Protein AF-A0A7S3YMX9-F1 (afdb_monomer)

Mean predicted aligned error: 8.32 Å

Organism: Heterosigma akashiwo (NCBI:txid2829)

pLDDT: mean 85.01, std 14.85, range [42.5, 98.25]

Solvent-accessible surface area (backbone atoms only — not comparable to full-atom values): 6311 Å² total; per-residue (Å²): 114,76,74,58,58,61,42,45,78,70,74,43,88,59,66,51,74,67,57,43,50,52,51,54,51,52,54,47,63,79,39,68,92,59,81,52,70,60,55,48,30,59,73,73,53,40,91,69,62,64,49,63,72,49,41,33,40,54,41,53,52,27,56,79,69,78,45,89,52,67,70,40,48,50,52,35,50,54,53,54,50,53,37,52,51,43,50,54,54,51,53,52,55,50,54,53,51,53,52,51,54,55,52,53,56,64,73,77,107

Structure (mmCIF, N/CA/C/O backbone):
data_AF-A0A7S3YMX9-F1
#
_entry.id   AF-A0A7S3YMX9-F1
#
loop_
_atom_site.group_PDB
_atom_site.id
_atom_site.type_symbol
_atom_site.label_atom_id
_atom_site.label_alt_id
_atom_site.label_comp_id
_atom_site.label_asym_id
_atom_site.label_entity_id
_atom_site.label_seq_id
_atom_site.pdbx_PDB_ins_code
_atom_site.Cartn_x
_atom_site.Cartn_y
_atom_site.Cartn_z
_at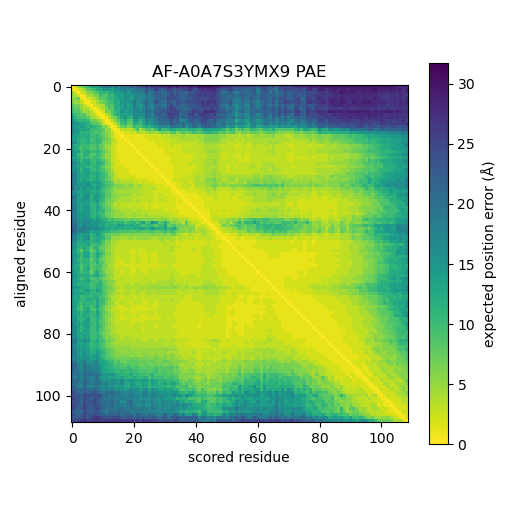om_site.occupancy
_atom_site.B_iso_or_equiv
_atom_site.auth_seq_id
_atom_site.auth_comp_id
_atom_site.auth_asym_id
_atom_site.auth_atom_id
_atom_site.pdbx_PDB_model_num
ATOM 1 N N . ALA A 1 1 ? 10.34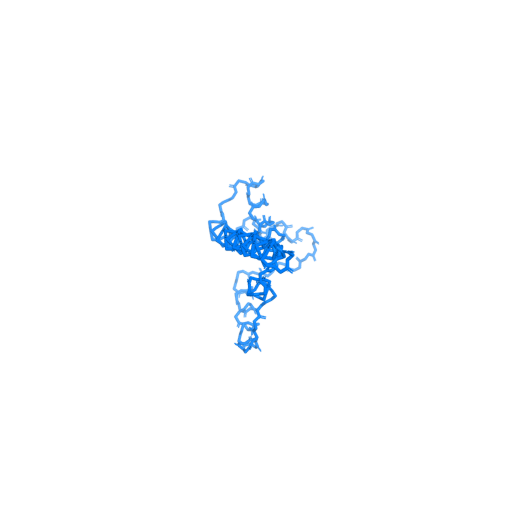9 3.531 -20.933 1.00 42.50 1 ALA A N 1
ATOM 2 C CA . ALA A 1 1 ? 9.427 4.201 -19.989 1.00 42.50 1 ALA A CA 1
ATOM 3 C C . ALA A 1 1 ? 10.243 4.776 -18.828 1.00 42.50 1 ALA A C 1
ATOM 5 O O . ALA A 1 1 ? 11.081 4.048 -18.303 1.00 42.50 1 ALA A O 1
ATOM 6 N N . PRO A 1 2 ? 10.058 6.055 -18.461 1.00 46.00 2 PRO A N 1
ATOM 7 C CA . PRO A 1 2 ? 11.011 6.841 -17.659 1.00 46.00 2 PRO A CA 1
ATOM 8 C C . PRO A 1 2 ? 11.308 6.289 -16.253 1.00 46.00 2 PRO A C 1
ATOM 10 O O . PRO A 1 2 ? 12.399 6.509 -15.736 1.00 46.00 2 PRO A O 1
ATOM 13 N N . ALA A 1 3 ? 10.417 5.481 -15.671 1.00 48.09 3 ALA A N 1
ATOM 14 C CA . ALA A 1 3 ? 10.661 4.815 -14.387 1.00 48.09 3 ALA A CA 1
ATOM 15 C C . ALA A 1 3 ? 11.845 3.821 -14.415 1.00 48.09 3 ALA A C 1
ATOM 17 O O . ALA A 1 3 ? 12.527 3.651 -13.408 1.00 48.09 3 ALA A O 1
ATOM 18 N N . GLY A 1 4 ? 12.132 3.202 -15.569 1.00 47.81 4 GLY A N 1
ATOM 19 C CA . GLY A 1 4 ? 13.257 2.270 -15.708 1.00 47.81 4 GLY A CA 1
ATOM 20 C C . GLY A 1 4 ? 14.631 2.952 -15.742 1.00 47.81 4 GLY A 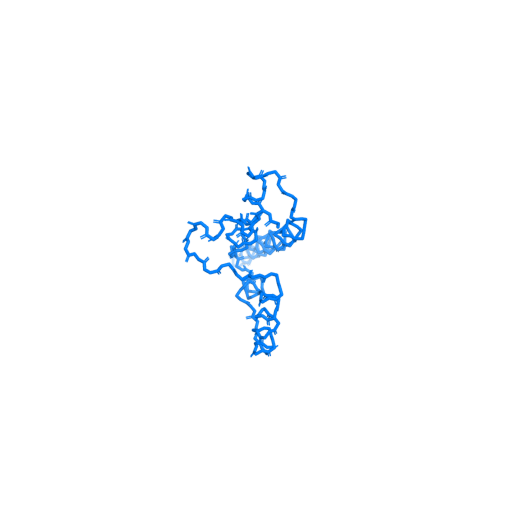C 1
ATOM 21 O O . GLY A 1 4 ? 15.629 2.328 -15.404 1.00 47.81 4 GLY A O 1
ATOM 22 N N . ALA A 1 5 ? 14.698 4.237 -16.103 1.00 46.22 5 ALA A N 1
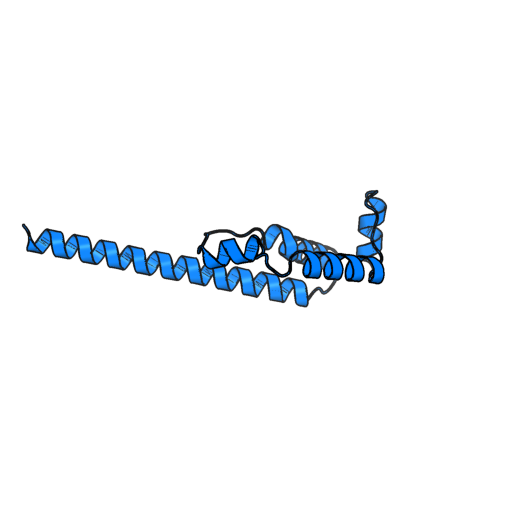ATOM 23 C CA . ALA A 1 5 ? 15.962 4.972 -16.183 1.00 46.22 5 ALA A CA 1
ATOM 24 C C . ALA A 1 5 ? 16.447 5.451 -14.801 1.00 46.22 5 ALA A C 1
ATOM 26 O O . ALA A 1 5 ? 17.642 5.418 -14.519 1.00 46.22 5 ALA A O 1
ATOM 27 N N . ALA A 1 6 ? 15.524 5.839 -13.914 1.00 49.25 6 ALA A N 1
ATOM 28 C CA . ALA A 1 6 ? 15.859 6.347 -12.583 1.00 49.25 6 ALA A CA 1
ATOM 29 C C . ALA A 1 6 ? 16.401 5.260 -11.634 1.00 49.25 6 ALA A C 1
ATOM 31 O O . ALA A 1 6 ? 17.308 5.522 -10.851 1.00 49.25 6 ALA A O 1
ATOM 32 N N . ALA A 1 7 ? 15.884 4.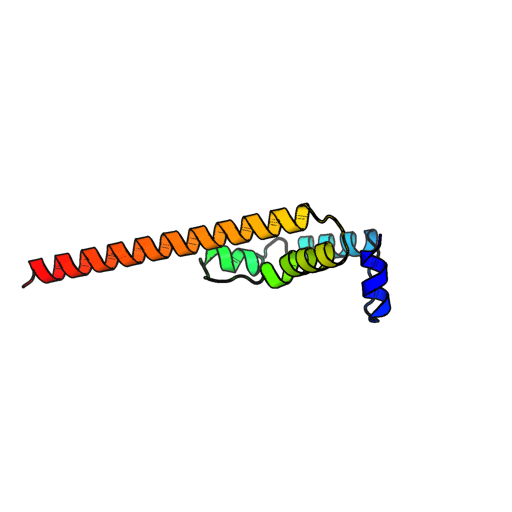030 -11.717 1.00 51.03 7 ALA A N 1
ATOM 33 C CA . ALA A 1 7 ? 16.332 2.924 -10.867 1.00 51.03 7 ALA A CA 1
ATOM 34 C C . ALA A 1 7 ? 17.700 2.346 -11.298 1.00 51.03 7 ALA A C 1
ATOM 36 O O . ALA A 1 7 ? 18.467 1.898 -10.448 1.00 51.03 7 ALA A O 1
ATOM 37 N N . ALA A 1 8 ? 18.051 2.440 -12.587 1.00 48.25 8 ALA A N 1
ATOM 38 C CA . ALA A 1 8 ? 19.336 1.971 -13.113 1.00 48.25 8 ALA A CA 1
ATOM 39 C C . ALA A 1 8 ? 20.494 2.879 -12.672 1.00 48.25 8 ALA A C 1
ATOM 41 O O . ALA A 1 8 ? 21.579 2.396 -12.357 1.00 48.25 8 ALA A O 1
ATOM 42 N N . ALA A 1 9 ? 20.242 4.188 -12.567 1.00 48.41 9 ALA A N 1
ATOM 43 C CA . ALA A 1 9 ? 21.212 5.164 -12.071 1.00 48.41 9 ALA A CA 1
ATOM 44 C C . ALA A 1 9 ? 21.584 4.962 -10.585 1.00 48.41 9 ALA A C 1
ATOM 46 O O . ALA A 1 9 ? 22.629 5.434 -10.149 1.00 48.41 9 ALA A O 1
ATOM 47 N N . ALA A 1 10 ? 20.764 4.237 -9.816 1.00 55.72 10 ALA A N 1
ATOM 48 C CA . ALA A 1 10 ? 20.997 3.937 -8.402 1.00 55.72 10 ALA A CA 1
ATOM 49 C C . ALA A 1 10 ? 21.730 2.597 -8.159 1.00 55.72 10 ALA A C 1
ATOM 51 O O . ALA A 1 10 ? 21.813 2.148 -7.018 1.00 55.72 10 ALA A O 1
ATOM 52 N N . GLY A 1 11 ? 22.217 1.920 -9.209 1.00 46.41 11 GLY A N 1
ATOM 53 C CA . GLY A 1 11 ? 22.891 0.618 -9.090 1.00 46.41 11 GLY A CA 1
ATOM 54 C C . GLY A 1 11 ? 21.960 -0.550 -8.733 1.00 46.41 11 GLY A C 1
ATOM 55 O O . GLY A 1 11 ? 22.428 -1.665 -8.511 1.00 46.41 11 GLY A O 1
ATOM 56 N N . CYS A 1 12 ? 20.644 -0.320 -8.699 1.00 55.00 12 CYS A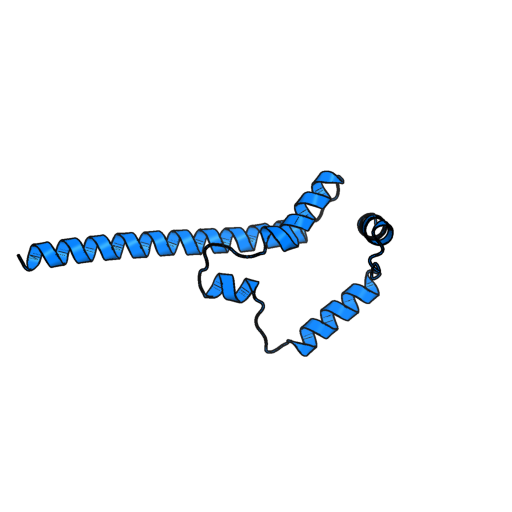 N 1
ATOM 57 C CA . CYS A 1 12 ? 19.661 -1.388 -8.575 1.00 55.00 12 CYS A CA 1
ATOM 58 C C . CYS A 1 12 ? 19.438 -2.027 -9.952 1.00 55.00 12 CYS A C 1
ATOM 60 O O . CYS A 1 12 ? 19.153 -1.301 -10.909 1.00 55.00 12 CYS A O 1
ATOM 62 N N . PRO A 1 13 ? 19.524 -3.364 -10.085 1.00 60.38 13 PRO A N 1
ATOM 63 C CA . PRO A 1 13 ? 19.174 -4.027 -11.330 1.00 60.38 13 PRO A CA 1
ATOM 64 C C . PRO A 1 13 ? 17.703 -3.742 -11.641 1.00 60.38 13 PRO A C 1
ATOM 66 O O . PRO A 1 13 ? 16.790 -4.218 -10.968 1.00 60.38 13 PRO A O 1
ATOM 69 N N . VAL A 1 14 ? 17.475 -2.917 -12.660 1.00 66.12 14 VAL A N 1
ATOM 70 C CA . VAL A 1 14 ? 16.133 -2.636 -13.157 1.00 66.12 14 VAL A CA 1
ATOM 71 C C . VAL A 1 14 ? 15.693 -3.838 -13.956 1.00 66.12 14 VAL A C 1
ATOM 73 O O . VAL A 1 14 ? 16.182 -4.078 -15.060 1.00 66.12 14 VAL A O 1
ATOM 76 N N . LEU A 1 15 ? 14.759 -4.599 -13.398 1.00 74.06 15 LEU A N 1
ATOM 77 C CA . LEU A 1 15 ? 14.078 -5.623 -14.168 1.00 74.06 15 LEU A CA 1
ATOM 78 C C . LEU A 1 15 ? 13.291 -4.936 -15.288 1.00 74.06 15 LEU A C 1
ATOM 80 O O . LEU A 1 15 ? 12.488 -4.031 -15.044 1.00 74.06 15 LEU A O 1
ATOM 84 N N . GLY A 1 16 ? 13.523 -5.379 -16.525 1.00 85.38 16 GLY A N 1
ATOM 85 C CA . GLY A 1 16 ? 12.640 -5.056 -17.642 1.00 85.38 16 GLY A CA 1
ATOM 86 C C . GLY A 1 16 ? 11.203 -5.482 -17.327 1.00 85.38 16 GLY A C 1
ATOM 87 O O . GLY A 1 16 ? 10.972 -6.326 -16.458 1.00 85.38 16 GLY A O 1
ATOM 88 N N . ARG A 1 17 ? 10.226 -4.902 -18.030 1.00 87.75 17 ARG A N 1
ATOM 89 C CA . ARG A 1 17 ? 8.794 -5.151 -17.788 1.00 87.75 17 ARG A CA 1
ATOM 90 C C . ARG A 1 17 ? 8.475 -6.648 -17.749 1.00 87.75 17 ARG A C 1
ATOM 92 O O . ARG A 1 17 ? 7.761 -7.095 -16.858 1.00 87.75 17 ARG A O 1
ATOM 99 N N . GLU A 1 18 ? 9.011 -7.401 -18.699 1.00 89.56 18 GLU A N 1
ATOM 100 C CA . GLU A 1 18 ? 8.763 -8.828 -18.886 1.00 89.56 18 GLU A CA 1
ATOM 101 C C . GLU A 1 18 ? 9.376 -9.641 -17.741 1.00 89.56 18 GLU A C 1
ATOM 103 O O . GLU A 1 18 ? 8.710 -10.499 -17.166 1.00 89.56 18 GLU A O 1
ATOM 108 N N . ALA A 1 19 ? 10.612 -9.315 -17.352 1.00 88.62 19 ALA A N 1
ATOM 109 C CA . ALA A 1 19 ? 11.300 -9.965 -16.240 1.00 88.62 19 ALA A CA 1
ATOM 110 C C . ALA A 1 19 ? 10.606 -9.683 -14.897 1.00 88.62 19 ALA A C 1
ATOM 112 O O . ALA A 1 19 ? 10.433 -10.593 -14.088 1.00 88.62 19 ALA A O 1
ATOM 113 N N . LEU A 1 20 ? 10.156 -8.443 -14.677 1.00 90.12 20 LEU A N 1
ATOM 114 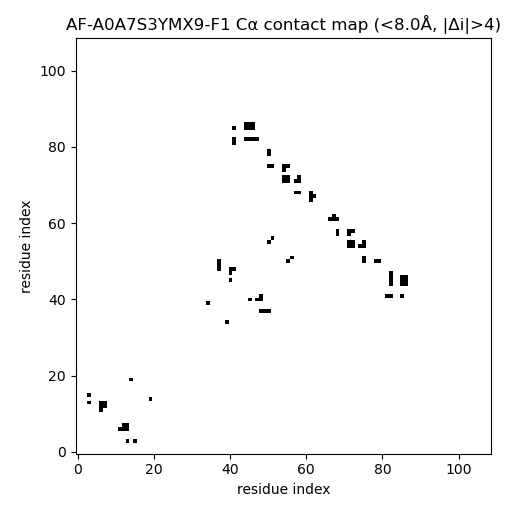C CA . LEU A 1 20 ? 9.402 -8.071 -13.482 1.00 90.12 20 LEU A CA 1
ATOM 115 C C . LEU A 1 20 ? 8.060 -8.805 -13.422 1.00 90.12 20 LEU A C 1
ATOM 117 O O . LEU A 1 20 ? 7.694 -9.325 -12.372 1.00 90.12 20 LEU A O 1
ATOM 121 N N . LEU A 1 21 ? 7.334 -8.868 -14.541 1.00 91.81 21 LEU A N 1
ATOM 122 C CA . LEU A 1 21 ? 6.057 -9.572 -14.607 1.00 91.81 21 LEU A CA 1
ATOM 123 C C . LEU A 1 21 ? 6.232 -11.066 -14.320 1.00 91.81 21 LEU A C 1
ATOM 125 O O . LEU A 1 21 ? 5.497 -11.612 -13.501 1.00 91.81 21 LEU A O 1
ATOM 129 N N . ALA A 1 22 ? 7.220 -11.707 -14.948 1.00 91.75 22 ALA A N 1
ATOM 130 C CA . ALA A 1 22 ? 7.527 -13.114 -14.712 1.00 91.75 22 ALA A CA 1
ATOM 131 C C . ALA A 1 22 ? 7.859 -13.375 -13.235 1.00 91.75 22 ALA A C 1
ATOM 133 O O . ALA A 1 22 ? 7.320 -14.306 -12.639 1.00 91.75 22 ALA A O 1
ATOM 134 N N . TYR A 1 23 ? 8.675 -12.511 -12.626 1.00 92.88 23 TYR A N 1
ATOM 135 C CA . TYR A 1 23 ? 9.021 -12.607 -11.211 1.00 92.88 23 TYR A CA 1
ATOM 136 C C . TYR A 1 23 ? 7.796 -12.467 -10.295 1.00 92.88 23 TYR A C 1
ATOM 138 O O . TYR A 1 23 ? 7.593 -13.292 -9.407 1.00 92.88 23 TYR A O 1
ATOM 146 N N . VAL A 1 24 ? 6.945 -11.460 -10.521 1.00 92.94 24 VAL A N 1
ATOM 147 C CA . VAL A 1 24 ? 5.731 -11.249 -9.713 1.00 92.94 24 VAL A CA 1
ATOM 148 C C . VAL A 1 24 ? 4.777 -12.441 -9.826 1.00 92.94 24 VAL A C 1
ATOM 150 O O . VAL A 1 24 ? 4.233 -12.876 -8.812 1.00 92.94 24 VAL A O 1
ATOM 153 N N . MET A 1 25 ? 4.598 -12.995 -11.028 1.00 96.56 25 MET A N 1
ATOM 154 C CA . MET A 1 25 ? 3.732 -14.159 -11.243 1.00 96.56 25 MET A CA 1
ATOM 155 C C . MET A 1 25 ? 4.276 -15.421 -10.561 1.00 96.56 25 MET A C 1
ATOM 157 O O . MET A 1 25 ? 3.509 -16.152 -9.937 1.00 96.56 25 MET A O 1
ATOM 161 N N . ASP A 1 26 ? 5.589 -15.654 -10.617 1.00 96.19 26 ASP A N 1
ATOM 162 C CA . ASP A 1 26 ? 6.241 -16.771 -9.922 1.00 96.19 26 ASP A CA 1
ATOM 163 C C . ASP A 1 26 ? 6.099 -16.657 -8.394 1.00 96.19 26 ASP A C 1
ATOM 165 O O . ASP A 1 26 ? 5.697 -17.613 -7.726 1.00 96.19 26 ASP A O 1
ATOM 169 N N . VAL A 1 27 ? 6.343 -15.468 -7.832 1.00 93.94 27 VAL A N 1
ATOM 170 C CA . VAL A 1 27 ? 6.148 -15.212 -6.396 1.00 93.94 27 VAL A CA 1
ATOM 171 C C . VAL A 1 27 ? 4.691 -15.436 -5.992 1.00 93.94 27 VAL A C 1
ATOM 173 O O . VAL A 1 27 ? 4.446 -16.067 -4.961 1.00 93.94 27 VAL A O 1
ATOM 176 N N . ALA A 1 28 ? 3.731 -14.963 -6.792 1.00 94.06 28 ALA A N 1
ATOM 177 C CA . ALA A 1 28 ? 2.308 -15.154 -6.530 1.00 94.06 28 ALA A CA 1
ATOM 178 C C . ALA A 1 28 ? 1.920 -16.642 -6.541 1.00 94.06 28 ALA A C 1
ATOM 180 O O . ALA A 1 28 ? 1.229 -17.095 -5.631 1.00 94.06 28 ALA A O 1
ATOM 181 N N . ALA A 1 29 ? 2.417 -17.417 -7.510 1.00 96.38 29 ALA A N 1
ATOM 182 C CA . ALA A 1 29 ? 2.169 -18.856 -7.590 1.00 96.38 29 ALA A CA 1
ATOM 183 C C . ALA A 1 29 ? 2.740 -19.607 -6.375 1.00 96.38 29 ALA A C 1
ATOM 185 O O . ALA A 1 29 ? 2.043 -20.409 -5.755 1.00 96.38 29 ALA A O 1
ATOM 186 N N . LYS A 1 30 ? 3.982 -19.298 -5.977 1.00 96.12 30 LYS A N 1
ATOM 187 C CA . LYS A 1 30 ? 4.637 -19.900 -4.800 1.00 96.12 30 LYS A CA 1
ATOM 188 C C . LYS A 1 30 ? 3.949 -19.555 -3.478 1.00 96.12 30 LYS A C 1
ATOM 190 O O . LYS A 1 30 ? 4.061 -20.311 -2.519 1.00 96.12 30 LYS A O 1
ATOM 195 N N . ASN A 1 31 ? 3.244 -18.428 -3.425 1.00 93.69 31 ASN A N 1
ATOM 196 C CA . ASN A 1 31 ? 2.565 -17.926 -2.231 1.00 93.69 31 ASN A CA 1
ATOM 197 C C . ASN A 1 31 ? 1.035 -18.003 -2.337 1.00 93.69 31 ASN A C 1
ATOM 199 O O . ASN A 1 31 ? 0.349 -17.302 -1.601 1.00 93.69 31 ASN A O 1
ATOM 203 N N . ALA A 1 32 ? 0.481 -18.852 -3.208 1.00 93.19 32 ALA A N 1
ATOM 204 C CA . ALA A 1 32 ? -0.963 -18.908 -3.460 1.00 93.19 32 ALA A CA 1
ATOM 205 C C . ALA A 1 32 ? -1.812 -19.209 -2.206 1.00 93.19 32 ALA A C 1
ATOM 207 O O . ALA A 1 32 ? -2.961 -18.784 -2.125 1.00 93.19 32 ALA A O 1
ATOM 208 N N . GLY A 1 33 ? -1.253 -19.922 -1.221 1.00 94.38 33 GLY A N 1
ATOM 209 C CA . GLY A 1 33 ? -1.910 -20.194 0.064 1.00 94.38 33 GLY A CA 1
ATOM 210 C C . GLY A 1 33 ? -1.722 -19.107 1.129 1.00 94.38 33 GLY A C 1
ATOM 211 O O . GLY A 1 33 ? -2.278 -19.229 2.219 1.00 94.38 33 GLY A O 1
ATOM 212 N N . ASN A 1 34 ? -0.937 -18.065 0.847 1.00 93.19 34 ASN A N 1
ATOM 213 C CA . ASN A 1 34 ? -0.542 -17.054 1.822 1.00 93.19 34 ASN A CA 1
ATOM 214 C C . ASN A 1 34 ? -1.323 -15.753 1.620 1.00 93.19 34 ASN A C 1
ATOM 216 O O . ASN A 1 34 ? -1.543 -15.292 0.502 1.00 93.19 34 ASN A O 1
ATOM 220 N N . TYR A 1 35 ? -1.673 -15.104 2.728 1.00 92.06 35 TYR A N 1
ATOM 221 C CA . TYR A 1 35 ? -2.221 -13.752 2.713 1.00 92.06 35 TYR A CA 1
ATOM 222 C C . TYR A 1 35 ? -1.110 -12.717 2.881 1.00 92.06 35 TYR A C 1
ATOM 224 O O . TYR A 1 35 ? -0.220 -12.891 3.714 1.00 92.06 35 TYR A O 1
ATOM 232 N N . SER A 1 36 ? -1.186 -11.615 2.132 1.00 90.88 36 SER A N 1
ATOM 233 C CA . SER A 1 36 ? -0.226 -10.513 2.251 1.00 90.88 36 SER A CA 1
ATOM 234 C C . SER A 1 36 ? -0.340 -9.793 3.599 1.00 90.88 36 SER A C 1
ATOM 236 O O . SER A 1 36 ? -1.408 -9.762 4.215 1.00 90.88 36 SER A O 1
ATOM 238 N N . SER A 1 37 ? 0.747 -9.156 4.042 1.00 90.25 37 SER A N 1
ATOM 239 C CA . SER A 1 37 ? 0.759 -8.344 5.269 1.00 90.25 37 SER A CA 1
ATOM 240 C C . SER A 1 37 ? -0.287 -7.228 5.224 1.00 90.25 37 SER A C 1
ATOM 242 O O . SER A 1 37 ? -1.046 -7.059 6.172 1.00 90.25 37 SER A O 1
ATOM 244 N N . THR A 1 38 ? -0.420 -6.534 4.087 1.00 91.38 38 THR A N 1
ATOM 245 C CA . THR A 1 38 ? -1.450 -5.501 3.909 1.00 91.38 38 THR A CA 1
ATOM 246 C C . THR A 1 38 ? -2.858 -6.073 4.060 1.00 91.38 38 THR A C 1
ATOM 248 O O . THR A 1 38 ? -3.692 -5.457 4.716 1.00 91.38 38 THR A O 1
ATOM 251 N N . TYR A 1 39 ? -3.143 -7.258 3.503 1.00 92.00 39 TYR A N 1
ATOM 252 C CA . TYR A 1 39 ? -4.439 -7.911 3.709 1.00 92.00 39 TYR A CA 1
ATOM 253 C C . TYR A 1 39 ? -4.688 -8.186 5.195 1.00 92.00 39 TYR A C 1
ATOM 255 O O . TYR A 1 39 ? -5.766 -7.883 5.707 1.00 92.00 39 TYR A O 1
ATOM 263 N N . GLN A 1 40 ? -3.685 -8.710 5.899 1.00 91.62 40 GLN A N 1
ATOM 264 C CA . GLN A 1 40 ? -3.785 -8.980 7.329 1.00 91.62 40 GLN A CA 1
ATOM 265 C C . GLN A 1 40 ? -4.047 -7.695 8.120 1.00 91.62 40 GLN A C 1
ATOM 267 O O . GLN A 1 40 ? -4.967 -7.691 8.933 1.00 91.62 40 GLN A O 1
ATOM 272 N N . ASP A 1 41 ? -3.340 -6.593 7.838 1.00 90.44 41 ASP A N 1
ATOM 273 C CA . ASP A 1 41 ? -3.568 -5.295 8.489 1.00 90.44 41 ASP A CA 1
ATOM 274 C C . ASP A 1 41 ? -5.020 -4.814 8.325 1.00 90.44 41 ASP A C 1
ATOM 276 O O . ASP A 1 41 ? -5.618 -4.296 9.273 1.00 90.44 41 ASP A O 1
ATOM 280 N N . ILE A 1 42 ? -5.619 -5.029 7.148 1.00 90.38 42 ILE A N 1
ATOM 281 C CA . ILE A 1 42 ? -7.029 -4.707 6.895 1.00 90.38 42 ILE A CA 1
ATOM 282 C C . ILE A 1 42 ? -7.968 -5.628 7.674 1.00 90.38 42 ILE A C 1
ATOM 284 O O . ILE A 1 42 ? -8.910 -5.141 8.304 1.00 90.38 42 ILE A O 1
ATOM 288 N N . VAL A 1 43 ? -7.737 -6.941 7.643 1.00 88.44 43 VAL A N 1
ATOM 289 C CA . VAL A 1 43 ? -8.618 -7.928 8.288 1.00 88.44 43 VAL A CA 1
ATOM 290 C C . VAL A 1 43 ? -8.578 -7.811 9.808 1.00 88.44 43 VAL A C 1
ATOM 292 O O . VAL A 1 43 ? -9.628 -7.821 10.446 1.00 88.44 43 VAL A O 1
ATOM 295 N N . VAL A 1 44 ? -7.397 -7.611 10.395 1.00 86.69 44 VAL A N 1
ATOM 296 C CA . VAL A 1 44 ? -7.240 -7.402 11.843 1.00 86.69 44 VAL A CA 1
ATOM 297 C C . VAL A 1 44 ? -7.551 -5.962 12.278 1.00 86.69 44 VAL A C 1
ATOM 299 O O . VAL A 1 44 ? -7.306 -5.599 13.427 1.00 86.69 44 VAL A O 1
ATOM 302 N N . LYS A 1 45 ? -8.101 -5.135 11.372 1.00 83.69 45 LYS A N 1
ATOM 303 C CA . LYS A 1 45 ? -8.520 -3.743 11.606 1.00 83.69 45 LYS A CA 1
ATOM 304 C C . LYS A 1 45 ? -7.423 -2.882 12.257 1.00 83.69 45 LYS A C 1
ATOM 306 O O . LYS A 1 45 ? -7.695 -2.087 13.162 1.00 83.69 45 LYS A O 1
ATOM 311 N N . ARG A 1 46 ? -6.173 -3.024 11.805 1.00 80.00 46 ARG A N 1
ATOM 312 C CA . ARG A 1 46 ? -5.072 -2.160 12.251 1.00 80.00 46 ARG A CA 1
ATOM 313 C C . ARG A 1 46 ? -5.274 -0.731 11.764 1.00 80.00 46 ARG A C 1
ATOM 315 O O . ARG A 1 46 ? -5.814 -0.481 10.687 1.00 80.00 46 ARG A O 1
ATOM 322 N N . VAL A 1 47 ? -4.804 0.208 12.583 1.00 75.06 47 VAL A N 1
ATOM 323 C CA . VAL A 1 47 ? -4.952 1.650 12.341 1.00 75.06 47 VAL A CA 1
ATOM 324 C C . VAL A 1 47 ? -4.128 2.097 11.129 1.00 75.06 47 VAL A C 1
ATOM 326 O O . VAL A 1 47 ? -4.526 3.015 10.420 1.00 75.06 47 VAL A O 1
ATOM 329 N N . GLN A 1 48 ? -2.997 1.442 10.864 1.00 82.94 48 GLN A N 1
ATOM 330 C CA . GLN A 1 48 ? -2.096 1.784 9.766 1.00 82.94 48 GLN A CA 1
ATOM 331 C C . GLN A 1 48 ? -1.678 0.532 8.999 1.00 82.94 48 GLN A C 1
ATOM 333 O O . GLN A 1 48 ? -1.550 -0.542 9.578 1.00 82.94 48 GLN A O 1
ATOM 338 N N . SER A 1 49 ? -1.501 0.695 7.688 1.00 89.69 49 SER A N 1
ATOM 339 C CA . SER A 1 49 ? -0.913 -0.297 6.788 1.00 89.69 49 SER A CA 1
ATOM 340 C C . SER A 1 49 ? 0.242 0.374 6.064 1.00 89.69 49 SER A C 1
ATOM 342 O O . SER A 1 49 ? 0.308 1.605 5.990 1.00 89.69 49 SER A O 1
ATOM 344 N N . GLU A 1 50 ? 1.130 -0.423 5.487 1.00 93.31 50 GLU A N 1
ATOM 345 C CA . GLU A 1 50 ? 2.286 0.091 4.751 1.00 93.31 50 GLU A CA 1
ATOM 346 C C . GLU A 1 50 ? 1.930 0.646 3.356 1.00 93.31 50 GLU A C 1
ATOM 348 O O . GLU A 1 50 ? 2.807 1.159 2.660 1.00 93.31 50 GLU A O 1
ATOM 353 N N . ILE A 1 51 ? 0.651 0.626 2.936 1.00 95.31 51 ILE A N 1
ATOM 354 C CA . ILE A 1 51 ? 0.239 1.064 1.590 1.00 95.31 51 ILE A CA 1
ATOM 355 C C . ILE A 1 51 ? 0.697 2.487 1.196 1.00 95.31 51 ILE A C 1
ATOM 357 O O . ILE A 1 51 ? 1.064 2.668 0.029 1.00 95.31 51 ILE A O 1
ATOM 361 N N . PRO A 1 52 ? 0.771 3.493 2.102 1.00 94.25 52 PRO A N 1
ATOM 362 C CA . PRO A 1 52 ? 1.271 4.824 1.749 1.00 94.25 52 PRO A CA 1
ATOM 363 C C . PRO A 1 52 ? 2.760 4.830 1.394 1.00 94.25 52 PRO A C 1
ATOM 365 O O . PRO A 1 52 ? 3.207 5.687 0.635 1.00 94.25 52 PRO A O 1
ATOM 368 N N . TYR A 1 53 ? 3.523 3.882 1.935 1.00 94.69 53 TYR A N 1
ATOM 369 C CA . TYR A 1 53 ? 4.961 3.753 1.715 1.00 94.69 53 TYR A CA 1
ATOM 370 C C . TYR A 1 53 ? 5.291 2.800 0.559 1.00 94.69 53 TYR A C 1
ATOM 372 O O . TYR A 1 53 ? 6.377 2.889 -0.005 1.00 94.69 53 TYR A O 1
ATOM 380 N N . LEU A 1 54 ? 4.345 1.942 0.163 1.00 95.12 54 LEU A N 1
ATOM 381 C CA . LEU A 1 54 ? 4.434 1.088 -1.023 1.00 95.12 54 LEU A CA 1
ATOM 382 C C . LEU A 1 54 ? 3.890 1.820 -2.263 1.00 95.12 54 LEU A C 1
ATOM 384 O O . LEU A 1 54 ? 4.585 2.630 -2.878 1.00 95.12 54 LEU A O 1
ATOM 388 N N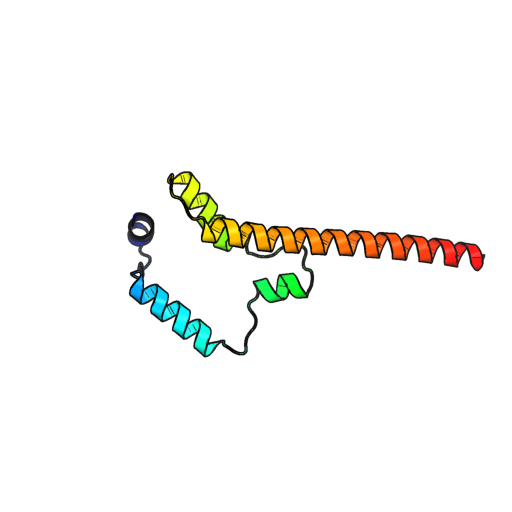 . ASN A 1 55 ? 2.627 1.588 -2.631 1.00 96.38 55 ASN A N 1
ATOM 389 C CA . ASN A 1 55 ? 2.009 2.228 -3.795 1.00 96.38 55 ASN A CA 1
ATOM 390 C C . ASN A 1 55 ? 1.939 3.752 -3.641 1.00 96.38 55 ASN A C 1
ATOM 392 O O . ASN A 1 55 ? 2.154 4.468 -4.619 1.00 96.38 55 ASN A O 1
ATOM 396 N N . GLY A 1 56 ? 1.728 4.263 -2.424 1.00 96.81 56 GLY A N 1
ATOM 397 C CA . GLY A 1 56 ? 1.720 5.704 -2.170 1.00 96.81 56 GLY A CA 1
ATOM 398 C C . GLY A 1 56 ? 3.062 6.381 -2.480 1.00 96.81 56 GLY A C 1
ATOM 399 O O . GLY A 1 56 ? 3.075 7.504 -2.988 1.00 96.81 56 GLY A O 1
ATOM 400 N N . TYR A 1 57 ? 4.188 5.684 -2.292 1.00 97.19 57 TYR A N 1
ATOM 401 C CA . TYR A 1 57 ? 5.500 6.189 -2.696 1.00 97.19 57 TYR A CA 1
ATOM 402 C C . TYR A 1 57 ? 5.623 6.284 -4.221 1.00 97.19 57 TYR A C 1
ATOM 404 O O . TYR A 1 57 ? 6.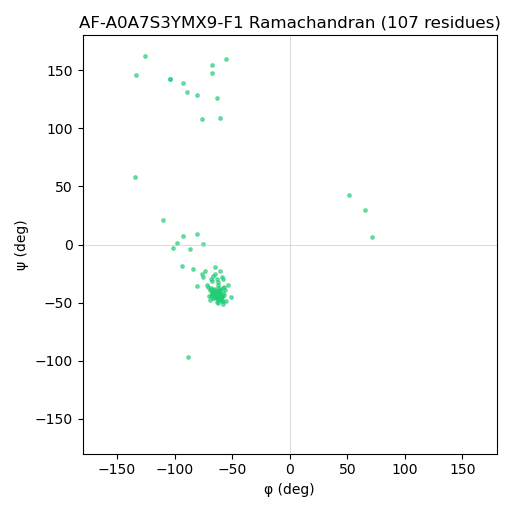088 7.302 -4.736 1.00 97.19 57 TYR A O 1
ATOM 412 N N . ILE A 1 58 ? 5.139 5.273 -4.954 1.00 96.25 58 ILE A N 1
ATOM 413 C CA . ILE A 1 58 ? 5.099 5.293 -6.426 1.00 96.25 58 ILE A CA 1
ATOM 414 C C . ILE A 1 58 ? 4.249 6.468 -6.918 1.00 96.25 58 ILE A C 1
ATOM 416 O O . ILE A 1 58 ? 4.687 7.204 -7.797 1.00 96.25 58 ILE A O 1
ATOM 420 N N . VAL A 1 59 ? 3.070 6.684 -6.327 1.00 97.38 59 VAL A N 1
ATOM 421 C CA . VAL A 1 59 ? 2.187 7.817 -6.653 1.00 97.38 59 VAL A CA 1
ATOM 422 C C . VAL A 1 59 ? 2.889 9.149 -6.412 1.00 97.38 59 VAL A C 1
ATOM 424 O O . VAL A 1 59 ? 2.881 10.017 -7.282 1.00 97.38 59 VAL A O 1
ATOM 427 N N . LYS A 1 60 ? 3.535 9.311 -5.252 1.00 97.00 60 LYS A N 1
ATOM 428 C CA . LYS A 1 60 ? 4.290 10.524 -4.924 1.00 97.00 60 LYS A CA 1
ATOM 429 C C . LYS A 1 60 ? 5.387 10.789 -5.958 1.00 97.00 60 LYS A C 1
ATOM 431 O O . LYS A 1 60 ? 5.467 11.893 -6.489 1.00 97.00 60 LYS A O 1
ATOM 436 N N . LYS A 1 61 ? 6.192 9.774 -6.285 1.00 96.50 61 LYS A N 1
ATOM 437 C CA . LYS A 1 61 ? 7.270 9.897 -7.276 1.00 96.50 61 LYS A CA 1
ATOM 438 C C . LYS A 1 61 ? 6.764 10.144 -8.689 1.00 96.50 61 LYS A C 1
ATOM 440 O O . LYS A 1 61 ? 7.352 10.950 -9.399 1.00 96.50 61 LYS A O 1
ATOM 445 N N . ALA A 1 62 ? 5.669 9.512 -9.092 1.00 94.19 62 ALA A N 1
ATOM 446 C CA . ALA A 1 62 ? 5.061 9.753 -10.391 1.00 94.19 62 ALA A CA 1
ATOM 447 C C . ALA A 1 62 ? 4.597 11.211 -10.527 1.00 94.19 62 ALA A C 1
ATOM 449 O O . ALA A 1 62 ? 4.916 11.850 -11.524 1.00 94.19 62 ALA A O 1
ATOM 450 N N . LYS A 1 63 ? 3.965 11.776 -9.489 1.00 95.31 63 LYS A N 1
ATOM 451 C CA . LYS A 1 63 ? 3.559 13.192 -9.458 1.00 95.31 63 LYS A CA 1
ATOM 452 C C . LYS A 1 63 ? 4.741 14.154 -9.557 1.00 95.31 63 LYS A C 1
ATOM 454 O O . LYS A 1 63 ? 4.680 15.090 -10.344 1.00 95.31 63 LYS A O 1
ATOM 459 N N . GLU A 1 64 ? 5.820 13.902 -8.812 1.00 95.81 64 GLU A N 1
ATOM 460 C CA . GLU A 1 64 ? 7.066 14.689 -8.896 1.00 95.81 64 GLU A CA 1
ATOM 461 C C . GLU A 1 64 ? 7.666 14.684 -10.317 1.00 95.81 64 GLU A C 1
ATOM 463 O O . GLU A 1 64 ? 8.300 15.653 -10.723 1.00 95.81 64 GLU A O 1
ATOM 468 N N . LEU A 1 65 ? 7.447 13.607 -11.077 1.00 94.62 65 LEU A N 1
ATOM 469 C CA . LEU A 1 65 ? 7.956 13.417 -12.437 1.00 94.62 65 LEU A CA 1
ATOM 470 C C . LEU A 1 65 ? 6.937 13.761 -13.540 1.00 94.62 65 LEU A C 1
ATOM 472 O O . LEU A 1 65 ? 7.250 13.584 -14.715 1.00 94.62 65 LEU A O 1
ATOM 476 N N . GLY A 1 66 ? 5.724 14.207 -13.192 1.00 94.56 66 GLY A N 1
ATOM 477 C CA . GLY A 1 66 ? 4.654 14.472 -14.163 1.00 94.56 66 GLY A CA 1
ATOM 478 C C . GLY A 1 66 ? 4.139 13.222 -14.892 1.00 94.56 66 GLY A C 1
ATOM 479 O O . GLY A 1 66 ? 3.728 13.306 -16.046 1.00 94.56 66 GLY A O 1
ATOM 480 N N . LEU A 1 67 ? 4.197 12.052 -14.248 1.00 94.69 67 LEU A N 1
ATOM 481 C CA . LEU A 1 67 ? 3.749 10.768 -14.790 1.00 94.69 67 LEU A CA 1
ATOM 482 C C . LEU A 1 67 ? 2.412 10.340 -14.184 1.00 94.69 67 LEU A C 1
ATOM 484 O O . LEU A 1 67 ? 2.190 10.461 -12.980 1.00 94.69 67 LEU A O 1
ATOM 488 N N . GLU A 1 68 ? 1.560 9.736 -15.008 1.00 94.44 68 GLU A N 1
ATOM 489 C CA . GLU A 1 68 ? 0.307 9.136 -14.557 1.00 94.44 68 GLU A CA 1
ATOM 490 C C . GLU A 1 68 ? 0.507 7.673 -14.142 1.00 94.44 68 GLU A C 1
ATOM 492 O O . GLU A 1 68 ? 1.090 6.864 -14.868 1.00 94.44 68 GLU A O 1
ATOM 497 N N . VAL A 1 69 ? -0.010 7.315 -12.964 1.00 96.31 69 VAL A N 1
ATOM 498 C CA . VAL A 1 69 ? 0.013 5.943 -12.426 1.00 96.31 69 VAL A CA 1
ATOM 499 C C . VAL A 1 69 ? -1.359 5.543 -11.861 1.00 96.31 69 VAL A C 1
ATOM 501 O O . VAL A 1 69 ? -1.461 5.162 -10.691 1.00 96.31 69 VAL A O 1
ATOM 504 N N . PRO A 1 70 ? -2.430 5.587 -12.677 1.00 96.81 70 PRO A N 1
ATOM 505 C CA . PRO A 1 70 ? -3.816 5.510 -12.205 1.00 96.81 70 PRO A CA 1
ATOM 506 C C . PRO A 1 70 ? -4.117 4.244 -11.391 1.00 96.81 70 PRO A C 1
ATOM 508 O O . PRO A 1 70 ? -4.819 4.307 -10.385 1.00 96.81 70 PRO A O 1
ATOM 511 N N . CYS A 1 71 ? -3.527 3.098 -11.749 1.00 97.44 71 CYS A N 1
ATOM 512 C CA . CYS A 1 71 ? -3.700 1.862 -10.982 1.00 97.44 71 CYS A CA 1
ATOM 513 C C . CYS A 1 71 ? -3.112 1.962 -9.565 1.00 97.44 71 CYS A C 1
ATOM 515 O O . CYS A 1 71 ? -3.736 1.505 -8.611 1.00 97.44 71 CYS A O 1
ATOM 517 N N . ASN A 1 72 ? -1.933 2.575 -9.405 1.00 97.06 72 ASN A N 1
ATOM 518 C CA . ASN A 1 72 ? -1.323 2.759 -8.085 1.00 97.06 72 ASN A CA 1
ATOM 519 C C . ASN A 1 72 ? -2.127 3.747 -7.238 1.00 97.06 72 ASN A C 1
ATOM 521 O O . ASN A 1 72 ? -2.312 3.511 -6.045 1.00 97.06 72 ASN A O 1
ATOM 525 N N . GLU A 1 73 ? -2.633 4.821 -7.847 1.00 97.75 73 GLU A N 1
ATOM 526 C CA . GLU A 1 73 ? -3.493 5.790 -7.163 1.00 97.75 73 GLU A CA 1
ATOM 527 C C . GLU A 1 73 ? -4.788 5.146 -6.679 1.00 97.75 73 GLU A C 1
ATOM 529 O O . GLU A 1 73 ? -5.123 5.242 -5.498 1.00 97.75 73 GLU A O 1
ATOM 534 N N . MET A 1 74 ? -5.479 4.431 -7.568 1.00 98.25 74 MET A N 1
ATOM 535 C CA . MET A 1 74 ? -6.719 3.735 -7.245 1.00 98.25 74 MET A CA 1
ATOM 536 C C . MET A 1 74 ? -6.513 2.726 -6.111 1.00 98.25 74 MET A C 1
ATOM 538 O O . MET A 1 74 ? -7.241 2.772 -5.121 1.00 98.25 74 MET A O 1
ATOM 542 N N . LEU A 1 75 ? -5.508 1.849 -6.213 1.00 97.00 75 LEU A N 1
ATOM 543 C CA . LEU A 1 75 ? -5.233 0.837 -5.186 1.00 97.00 75 LEU A CA 1
ATOM 544 C C . LEU A 1 75 ? -4.906 1.471 -3.830 1.00 97.00 75 LEU A C 1
ATOM 546 O O . LEU A 1 75 ? -5.466 1.060 -2.813 1.00 97.00 75 LEU A O 1
ATOM 550 N N . THR A 1 76 ? -4.057 2.504 -3.818 1.00 97.06 76 THR A N 1
ATOM 551 C CA . THR A 1 76 ? -3.714 3.234 -2.587 1.00 97.06 76 THR A CA 1
ATOM 552 C C . THR A 1 76 ? -4.970 3.820 -1.948 1.00 97.06 76 THR A C 1
ATOM 554 O O . THR A 1 76 ? -5.214 3.619 -0.759 1.00 97.06 76 THR A O 1
ATOM 557 N N . ASN A 1 77 ? -5.806 4.498 -2.737 1.00 96.94 77 ASN A N 1
ATOM 558 C CA . ASN A 1 77 ? -7.013 5.151 -2.240 1.00 96.94 77 ASN A CA 1
ATOM 559 C C . ASN A 1 77 ? -8.036 4.147 -1.698 1.00 96.94 77 ASN A C 1
ATOM 561 O O . ASN A 1 77 ? -8.581 4.366 -0.618 1.00 96.94 77 ASN A O 1
ATOM 565 N N . LEU A 1 78 ? -8.275 3.036 -2.399 1.00 97.12 78 LEU A N 1
ATOM 566 C CA . LEU A 1 78 ? -9.226 2.008 -1.966 1.00 97.12 78 LEU A CA 1
ATOM 567 C C . LEU A 1 78 ? -8.815 1.372 -0.633 1.00 97.12 78 LEU A C 1
ATOM 569 O O . LEU A 1 78 ? -9.646 1.229 0.266 1.00 97.12 78 LEU A O 1
ATOM 573 N N . ILE A 1 79 ? -7.532 1.041 -0.473 1.00 95.25 79 ILE A N 1
ATOM 574 C CA . ILE A 1 79 ? -7.017 0.454 0.770 1.00 95.25 79 ILE A CA 1
ATOM 575 C C . ILE A 1 79 ? -7.114 1.474 1.911 1.00 95.25 79 ILE A C 1
ATOM 577 O O . ILE A 1 79 ? -7.659 1.159 2.968 1.00 95.25 79 ILE A O 1
ATOM 581 N N . MET A 1 80 ? -6.696 2.722 1.681 1.00 94.00 80 MET A N 1
ATOM 582 C CA . MET A 1 80 ? -6.796 3.795 2.679 1.00 94.00 80 MET A CA 1
ATOM 583 C C . MET A 1 80 ? -8.246 4.074 3.102 1.00 94.00 80 MET A C 1
ATOM 585 O O . MET A 1 80 ? -8.516 4.296 4.283 1.00 94.00 80 MET A O 1
ATOM 589 N N . LEU A 1 81 ? -9.198 4.036 2.164 1.00 95.44 81 LEU A N 1
ATOM 590 C CA . LEU A 1 81 ? -10.626 4.165 2.465 1.00 95.44 81 LEU A CA 1
ATOM 591 C C . LEU A 1 81 ? -11.120 3.010 3.336 1.00 95.44 81 LEU A C 1
ATOM 593 O O . LEU A 1 81 ? -11.812 3.246 4.328 1.00 95.44 81 LEU A O 1
ATOM 597 N N . LYS A 1 82 ? -10.723 1.773 3.019 1.00 94.00 82 LYS A N 1
ATOM 598 C CA . LYS A 1 82 ? -11.093 0.608 3.827 1.00 94.00 82 LYS A CA 1
ATOM 599 C C . LYS A 1 82 ? -10.545 0.703 5.255 1.00 94.00 82 LYS A C 1
ATOM 601 O O . LYS A 1 82 ? -11.244 0.350 6.202 1.00 94.00 82 LYS A O 1
ATOM 606 N N . GLN A 1 83 ? -9.337 1.238 5.431 1.00 91.69 83 GLN A N 1
ATOM 607 C CA . GLN A 1 83 ? -8.757 1.472 6.759 1.00 91.69 83 GLN A CA 1
ATOM 608 C C . GLN A 1 83 ? -9.510 2.528 7.554 1.00 91.69 83 GLN A C 1
ATOM 610 O O . GLN A 1 83 ? -9.834 2.299 8.717 1.00 91.69 83 GLN A O 1
ATOM 615 N N . LYS A 1 84 ? -9.842 3.657 6.923 1.00 92.00 84 LYS A N 1
ATOM 616 C CA . LYS A 1 84 ? -10.659 4.697 7.558 1.00 92.00 84 LYS A CA 1
ATOM 617 C C . LYS A 1 84 ? -12.010 4.146 8.007 1.00 92.00 84 LYS A C 1
ATOM 619 O O . LYS A 1 84 ? -12.429 4.422 9.125 1.00 92.00 84 LYS A O 1
ATOM 624 N N . GLN A 1 85 ? -12.647 3.315 7.179 1.00 92.62 85 GLN A N 1
ATOM 625 C CA . GLN A 1 85 ? -13.881 2.624 7.553 1.00 92.62 85 GLN A CA 1
ATOM 626 C C . GLN A 1 85 ? -13.684 1.734 8.793 1.00 92.62 85 GLN A C 1
ATOM 628 O O . GLN A 1 85 ? -14.509 1.768 9.701 1.00 92.62 85 GLN A O 1
ATOM 633 N N . ASN A 1 86 ? -12.596 0.961 8.861 1.00 91.12 86 ASN A N 1
ATOM 634 C CA . ASN A 1 86 ? -12.303 0.105 10.016 1.00 91.12 86 ASN A CA 1
ATOM 635 C C . ASN A 1 86 ? -12.095 0.905 11.313 1.00 91.12 86 ASN A C 1
ATOM 637 O O . ASN A 1 86 ? -12.575 0.484 12.364 1.00 91.12 86 ASN A O 1
ATOM 641 N N . ILE A 1 87 ? -11.394 2.042 11.238 1.00 89.69 87 ILE A N 1
ATOM 642 C CA . ILE A 1 87 ? -11.177 2.945 12.380 1.00 89.69 87 ILE A CA 1
ATOM 643 C C . ILE A 1 87 ? -12.514 3.515 12.854 1.00 89.69 87 ILE A C 1
ATOM 645 O O . ILE A 1 87 ? -12.836 3.397 14.032 1.00 89.69 87 ILE A O 1
ATOM 649 N N . PHE A 1 88 ? -13.316 4.043 11.926 1.00 89.81 88 PHE A N 1
ATOM 650 C CA . PHE A 1 88 ? -14.632 4.600 12.228 1.00 89.81 88 PHE A CA 1
ATOM 651 C C . PHE A 1 88 ? -15.535 3.587 12.948 1.00 89.81 88 PHE A C 1
ATOM 653 O O . PHE A 1 88 ? -16.076 3.881 14.009 1.00 89.81 88 PHE A O 1
ATOM 660 N N . LEU A 1 89 ? -15.638 2.358 12.429 1.00 88.25 89 LEU A N 1
ATOM 661 C CA . LEU A 1 89 ? -16.449 1.305 13.054 1.00 88.25 89 LEU A CA 1
ATOM 662 C C . LEU A 1 89 ? -15.976 0.969 14.478 1.00 88.25 89 LEU A C 1
ATOM 664 O O . LEU A 1 89 ? -16.795 0.746 15.364 1.00 88.25 89 LEU A O 1
ATOM 668 N N . ARG A 1 90 ? -14.661 0.967 14.719 1.00 87.12 90 ARG A N 1
ATOM 669 C CA . ARG A 1 90 ? -14.090 0.696 16.045 1.00 87.12 90 ARG A CA 1
ATOM 670 C C . ARG A 1 90 ? -14.389 1.815 17.047 1.00 87.12 90 ARG A C 1
ATOM 672 O O . ARG A 1 90 ? -14.605 1.536 18.227 1.00 87.12 90 ARG A O 1
ATOM 679 N N . GLU A 1 91 ? -14.372 3.069 16.607 1.00 87.94 91 GLU A N 1
ATOM 680 C CA . GLU A 1 91 ? -14.730 4.212 17.453 1.00 87.94 91 GLU A CA 1
ATOM 681 C C . GLU A 1 91 ? -16.197 4.135 17.893 1.00 87.94 91 GLU A C 1
ATOM 683 O O . GLU A 1 91 ? -16.483 4.298 19.079 1.00 87.94 91 GLU A O 1
ATOM 688 N N . GLU A 1 92 ? -17.110 3.796 16.980 1.00 87.38 92 GLU A N 1
ATOM 689 C CA . GLU A 1 92 ? -18.536 3.621 17.292 1.00 87.38 92 GLU A CA 1
ATOM 690 C C . GLU A 1 92 ? -18.783 2.452 18.261 1.00 87.38 92 GLU A C 1
ATOM 692 O O . GLU A 1 92 ? -19.468 2.616 19.271 1.00 87.38 92 GLU A O 1
ATOM 697 N N . GLU A 1 93 ? -18.139 1.299 18.037 1.00 87.25 93 GLU A N 1
ATOM 698 C CA . GLU A 1 93 ? -18.191 0.155 18.963 1.00 87.25 93 GLU A CA 1
ATOM 699 C C . GLU A 1 93 ? -17.697 0.533 20.375 1.00 87.25 93 GLU A C 1
ATOM 701 O O . GLU A 1 93 ? -18.239 0.069 21.380 1.00 87.25 93 GLU A O 1
ATOM 706 N N . THR A 1 94 ? -16.668 1.382 20.465 1.00 85.69 94 THR A N 1
ATOM 707 C CA . THR A 1 94 ? -16.101 1.837 21.745 1.00 85.69 94 THR A CA 1
ATOM 708 C C . THR A 1 94 ? -17.058 2.778 22.479 1.00 85.69 94 THR A C 1
ATOM 710 O O . THR A 1 94 ? -17.285 2.602 23.677 1.00 85.69 94 THR A O 1
ATOM 713 N N . LYS A 1 95 ? -17.673 3.736 21.769 1.00 86.25 95 LYS A N 1
ATOM 714 C CA . LYS A 1 95 ? -18.681 4.649 22.339 1.00 86.25 95 LYS A CA 1
ATOM 715 C C . LYS A 1 95 ? -19.879 3.881 22.892 1.00 86.25 95 LYS A C 1
ATOM 717 O O . LYS A 1 95 ? -20.340 4.167 23.995 1.00 86.25 95 LYS A O 1
ATOM 722 N N . GLN A 1 96 ? -20.350 2.877 22.156 1.00 81.62 96 GLN A N 1
ATOM 723 C CA . GLN A 1 96 ? -21.521 2.100 22.551 1.00 81.62 96 GLN A CA 1
ATOM 724 C C . GLN A 1 96 ? -21.255 1.229 23.784 1.00 81.62 96 GLN A C 1
ATOM 726 O O . GLN A 1 96 ? -22.098 1.164 24.677 1.00 81.62 96 GLN A O 1
ATOM 731 N N . LYS A 1 97 ? -20.059 0.633 23.887 1.00 83.94 97 LYS A N 1
ATOM 732 C CA . LYS A 1 97 ? -19.633 -0.094 25.093 1.00 83.94 97 LYS A CA 1
ATOM 733 C C . LYS A 1 97 ? -19.571 0.815 26.316 1.00 83.94 97 LYS A C 1
ATOM 735 O O . LYS A 1 97 ? -20.115 0.447 27.349 1.00 83.94 97 LYS A O 1
ATOM 740 N N . HIS A 1 98 ? -18.972 2.002 26.195 1.00 81.81 98 HIS A N 1
ATOM 741 C CA . HIS A 1 98 ? -18.927 2.959 27.304 1.00 81.81 98 HIS A CA 1
ATOM 742 C C . HIS A 1 98 ? -20.325 3.378 27.767 1.00 81.81 98 HIS A C 1
ATOM 744 O O . HIS A 1 98 ? -20.591 3.354 28.966 1.00 81.81 98 HIS A O 1
ATOM 750 N N . HIS A 1 99 ? -21.235 3.669 26.835 1.00 80.81 99 HIS A N 1
ATOM 751 C CA . HIS A 1 99 ? -22.615 4.014 27.170 1.00 80.81 99 HIS A CA 1
ATOM 752 C C . HIS A 1 99 ? -23.346 2.880 27.913 1.00 80.81 99 HIS A C 1
ATOM 754 O O . HIS A 1 99 ? -23.994 3.132 28.926 1.00 80.81 99 HIS A O 1
ATOM 760 N N . MET A 1 100 ? -23.192 1.625 27.469 1.00 75.00 100 MET A N 1
ATOM 761 C CA . MET A 1 100 ? -23.781 0.465 28.152 1.00 75.00 100 MET A CA 1
ATOM 762 C C . MET A 1 100 ? -23.213 0.261 29.562 1.00 75.00 100 MET A C 1
ATOM 764 O O . MET A 1 100 ? -23.979 0.044 30.495 1.00 75.00 100 MET A O 1
ATOM 768 N N . THR A 1 101 ? -21.893 0.378 29.739 1.00 81.06 101 THR A N 1
ATOM 769 C CA . THR A 1 101 ? -21.247 0.232 31.056 1.00 81.06 101 THR A CA 1
ATOM 770 C C . THR A 1 101 ? -21.703 1.317 32.037 1.00 81.06 101 THR A C 1
ATOM 772 O O . THR A 1 101 ? -21.955 1.030 33.206 1.00 81.06 101 THR A O 1
ATOM 775 N N . GLU A 1 102 ? -21.863 2.561 31.575 1.00 78.44 102 GLU A N 1
ATOM 776 C CA . GLU A 1 102 ? -22.401 3.648 32.402 1.00 78.44 102 GLU A CA 1
ATOM 777 C C . GLU A 1 102 ? -23.869 3.420 32.793 1.00 78.44 102 GLU A C 1
ATOM 779 O O . GLU A 1 102 ? -24.254 3.715 33.926 1.00 78.44 102 GLU A O 1
ATOM 784 N N . GLU A 1 103 ? -24.699 2.896 31.887 1.00 72.75 103 GLU A N 1
ATOM 785 C CA . GLU A 1 103 ? -26.090 2.549 32.197 1.00 72.75 103 GLU A CA 1
ATOM 786 C C . GLU A 1 103 ? -26.202 1.388 33.193 1.00 72.75 103 GLU A C 1
ATOM 788 O O . GLU A 1 103 ? -26.996 1.459 34.131 1.00 72.75 103 GLU A O 1
ATOM 793 N N . GLU A 1 104 ? -25.405 0.332 33.027 1.00 77.88 104 GLU A N 1
ATOM 794 C CA . GLU A 1 104 ? -25.379 -0.822 33.934 1.00 77.88 104 GLU A CA 1
ATOM 795 C C . GLU A 1 104 ? -24.938 -0.422 35.347 1.00 77.88 104 GLU A C 1
ATOM 797 O O . GLU A 1 104 ? -25.543 -0.848 36.336 1.00 77.88 104 GLU A O 1
ATOM 802 N N . SER A 1 105 ? -23.949 0.470 35.451 1.00 74.12 105 SER A N 1
ATOM 803 C CA . SER A 1 105 ? -23.459 0.976 36.734 1.00 74.12 105 SER A CA 1
ATOM 804 C C . SER A 1 105 ? -24.481 1.867 37.452 1.00 74.12 105 SER A C 1
ATOM 806 O O . SER A 1 105 ? -24.507 1.884 38.678 1.00 74.12 105 SER A O 1
ATOM 808 N N . LYS A 1 106 ? -25.353 2.577 36.717 1.00 78.88 106 LYS A N 1
ATOM 809 C CA . LYS A 1 106 ? -26.470 3.355 37.291 1.00 78.88 106 LYS A CA 1
ATOM 810 C C . LYS A 1 106 ? -27.646 2.486 37.737 1.00 78.88 106 LYS A C 1
ATOM 812 O O . LYS A 1 106 ? -28.420 2.921 38.575 1.00 78.88 106 LYS A O 1
ATOM 817 N N . ARG A 1 107 ? -27.821 1.294 37.154 1.00 77.88 107 ARG A N 1
ATOM 818 C CA . ARG A 1 107 ? -28.908 0.358 37.511 1.00 77.88 107 ARG A CA 1
ATOM 819 C C . ARG A 1 107 ? -28.577 -0.523 38.715 1.00 77.88 107 ARG A C 1
ATOM 821 O O . ARG A 1 107 ? -29.486 -1.091 39.308 1.00 77.88 107 ARG A O 1
ATOM 828 N N . THR A 1 108 ? -27.293 -0.686 39.021 1.00 75.38 108 THR A N 1
ATOM 829 C CA . THR A 1 108 ? -26.793 -1.526 40.122 1.00 75.38 108 THR A CA 1
ATOM 830 C C . THR A 1 108 ? -26.382 -0.731 41.368 1.00 75.38 108 THR A C 1
ATOM 832 O O . THR A 1 108 ? -26.034 -1.349 42.374 1.00 75.38 108 THR A O 1
ATOM 835 N N . ALA A 1 109 ? -26.449 0.605 41.312 1.00 66.00 109 ALA A N 1
ATOM 836 C CA . ALA A 1 109 ? -26.279 1.534 42.433 1.00 66.00 109 ALA A CA 1
ATOM 837 C C . ALA A 1 109 ? -27.640 1.995 42.974 1.00 66.00 109 ALA A C 1
ATOM 839 O O . ALA A 1 109 ? -27.741 2.175 44.208 1.00 66.00 109 ALA A O 1
#

Foldseek 3Di:
DVVQVVCVVVVHPRDDPVRVVVVVVVVCVVQVVDDDPLRVCLVVLPLDDCLCVPLVVVVVVCVVVVHDDPVSVVVSVVSVVSSVVSVVVVVVVVVVVVVVVVVVVVVVD

InterPro domains:
  IPR008927 6-phosphogluconate dehydrogenase-like, C-terminal domain superfamily [SSF48179] (5-83)
  IPR013328 6-phosphogluconate dehydrogenase, domain 2 [G3DSA:1.10.1040.10] (3-100)
  IPR013752 Ketopantoate reductase, C-terminal domain [PF08546] (5-83)
  IPR050838 2-dehydropantoate 2-reductase-like [PTHR43765] (13-86)

Radius of gyration: 21.32 Å; Cα contacts (8 Å, |Δi|>4): 51; chains: 1; bounding box: 52×35×62 Å

Sequence (109 aa):
APAGAAAAAAGCPVLGREALLAYVMDVAAKNAGNYSSTYQDIVVKRVQSEIPYLNGYIVKKAKELGLEVPCNEMLTNLIMLKQKQNIFLREEETKQKHHMTEEESKRTA

Secondary structure (DSSP, 8-state):
-THHHHHHTTT-----HHHHHHHHHHHHHHTTT---HHHHHHHTT-S--STTTTHHHHHHHHHHTT---HHHHHHHHHHHHHHHHHHHHHHHHHHHHHHHHHHHHHH--